Protein AF-A0A2G1QGL5-F1 (afdb_monomer)

Nearest PDB structures (foldseek):
  7r3g-assembly1_B  TM=8.290E-01  e=3.226E-07  Pseudomonas aeruginosa PAO1
  7r3h-assembly2_C  TM=8.158E-01  e=7.407E-07  Pseudomonas aeruginosa PAO1
  7r3e-assembly1_B  TM=8.045E-01  e=9.514E-06  Pseudomonas aeruginosa PAO1
  7r3e-assembly1_A  TM=7.735E-01  e=5.576E-06  Pseudomonas aeruginosa PAO1
  8dq1-assembly1_D  TM=7.702E-01  e=4.951E-06  Pseudomonas aeruginosa

Radius of gyration: 25.28 Å; Cα contacts (8 Å, |Δi|>4): 122; chains: 1; bounding box: 56×21×83 Å

Secondary structure (DSSP, 8-state):
-----------EEEEEEEEETTTEEEEEEEEESSPPPPHHHHHHHHHHHHHHHHHHHHHH-TT--PPP---HHHHHHHHHHHTT--HHHHHHHHT--HHHHHHHHHHHHHHHT-SSHHHHHHHHHHTTS--

Sequence (131 aa):
MSQAGSKNRVLAGTYFPLFHAQAGRGAVGFSGFRPPCCLSEQVSLSWICRRIFDKALKFGTGSQIPPPPLTKREIECLSWIAAGKTSYETAQILNLSEHTINHYLLAICNKLGAANRIHAVTKAFRLGIID

Mean predicted aligned error: 12.35 Å

InterPro domains:
  IPR000792 Transcription regulator LuxR, C-terminal [PF00196] (69-124)
  IPR000792 Transcription regulator LuxR, C-terminal [PR00038] (70-84)
  IPR000792 Transcription regulator LuxR, C-terminal [PR00038] (84-100)
  IPR000792 Transcription regulator LuxR, C-terminal [PR00038] (100-112)
  IPR00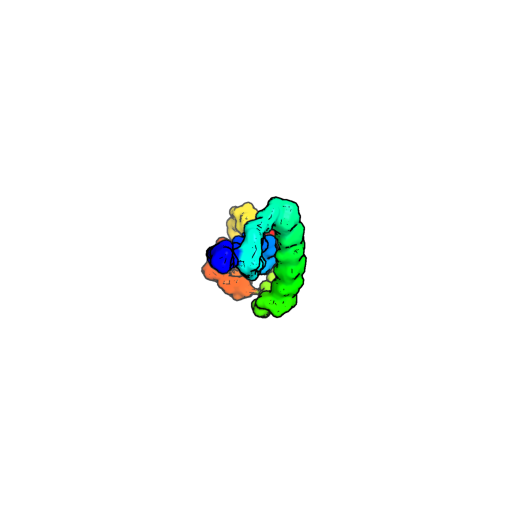0792 Transcription regulator LuxR, C-terminal [PS50043] (63-128)
  IPR000792 Transcription regulator LuxR, C-terminal [SM00421] (67-124)
  IPR000792 Transcription regulator LuxR, C-terminal [cd06170] (70-126)
  IPR016032 Signal transduction response regulator, C-terminal effector [SSF46894] (63-130)
  IPR036388 Winged helix-like DNA-binding domain superfamily [G3DSA:1.10.10.10] (65-130)

Organism: NCBI:txid1982044

Foldseek 3Di:
DDDDPDPPQDWDKDKAWDQDLQQGTDIDMDIDSDDDDDPVRVVVVNVVRHVVVVVVCVVPVPDPPQQQDDDPVLLLLLQVVLVVDDLVVSCVVVVHDSVVSVVSQVVLCVSLVHPGSVSSSVSCVSNVSYD

Structure (mmCIF, N/CA/C/O backbone):
data_AF-A0A2G1QGL5-F1
#
_entry.id   AF-A0A2G1QGL5-F1
#
loop_
_atom_site.group_PDB
_atom_site.id
_atom_site.type_symbol
_atom_site.label_atom_id
_atom_site.label_alt_id
_atom_site.label_comp_id
_atom_site.label_asym_id
_atom_site.label_entity_id
_atom_site.label_seq_id
_atom_site.pdbx_PDB_ins_code
_atom_site.Cartn_x
_atom_site.Cartn_y
_atom_site.Cartn_z
_atom_site.occupancy
_atom_site.B_iso_or_equiv
_atom_site.auth_seq_id
_atom_site.auth_comp_id
_atom_site.auth_asym_id
_atom_site.auth_atom_id
_atom_site.pdbx_PDB_model_num
ATOM 1 N N . MET A 1 1 ? 37.174 7.178 -60.866 1.00 40.38 1 MET A N 1
ATOM 2 C CA . MET A 1 1 ? 36.557 8.523 -60.776 1.00 40.38 1 MET A CA 1
ATOM 3 C C . MET A 1 1 ? 35.108 8.350 -61.216 1.00 40.38 1 MET A C 1
ATOM 5 O O . MET A 1 1 ? 34.930 7.764 -62.268 1.00 40.38 1 MET A O 1
ATOM 9 N N . SER A 1 2 ? 34.049 8.710 -60.493 1.00 36.84 2 SER A N 1
ATOM 10 C CA . SER A 1 2 ? 33.891 9.275 -59.139 1.00 36.84 2 SER A CA 1
ATOM 11 C C . SER A 1 2 ? 32.494 8.852 -58.603 1.00 36.84 2 SER A C 1
ATOM 13 O O . SER A 1 2 ? 31.735 8.264 -59.363 1.00 36.84 2 SER A O 1
ATOM 15 N N . GLN A 1 3 ? 32.058 9.056 -57.355 1.00 35.19 3 GLN A N 1
ATOM 16 C CA . GLN A 1 3 ? 32.631 9.743 -56.186 1.00 35.19 3 GLN A CA 1
ATOM 17 C C . GLN A 1 3 ? 32.209 8.999 -54.887 1.00 35.19 3 GLN A C 1
ATOM 19 O O . GLN A 1 3 ? 31.573 7.948 -54.952 1.00 35.19 3 GLN A O 1
ATOM 24 N N . ALA A 1 4 ? 32.545 9.508 -53.696 1.00 45.50 4 ALA A N 1
ATOM 25 C CA . ALA A 1 4 ? 32.217 8.861 -52.420 1.00 45.50 4 ALA A CA 1
ATOM 26 C C . ALA A 1 4 ? 30.761 9.094 -51.954 1.00 45.50 4 ALA A C 1
ATOM 28 O O . ALA A 1 4 ? 30.379 10.215 -51.621 1.00 45.50 4 ALA A O 1
ATOM 29 N N . GLY A 1 5 ? 29.980 8.018 -51.819 1.00 39.00 5 GLY A N 1
ATOM 30 C CA . GLY A 1 5 ? 28.724 8.021 -51.061 1.00 39.00 5 GLY A CA 1
ATOM 31 C C . GLY A 1 5 ? 28.999 7.939 -49.557 1.00 39.00 5 GLY A C 1
ATOM 32 O O . GLY A 1 5 ? 29.174 6.843 -49.020 1.00 39.00 5 GLY A O 1
ATOM 33 N N . SER A 1 6 ? 29.082 9.089 -48.880 1.00 45.34 6 SER A N 1
ATOM 34 C CA . SER A 1 6 ? 29.385 9.142 -47.443 1.00 45.34 6 SER A CA 1
ATOM 35 C C . SER A 1 6 ? 28.338 8.390 -46.613 1.00 45.34 6 SER A C 1
ATOM 37 O O . SER A 1 6 ? 27.138 8.660 -46.687 1.00 45.34 6 SER A O 1
ATOM 39 N N . LYS A 1 7 ? 28.808 7.436 -45.801 1.00 51.75 7 LYS A N 1
ATOM 40 C CA . LYS A 1 7 ? 27.990 6.561 -44.951 1.00 51.75 7 LYS A CA 1
ATOM 41 C C . LYS A 1 7 ? 27.430 7.324 -43.742 1.00 51.75 7 LYS A C 1
ATOM 43 O O . LYS A 1 7 ? 27.858 7.074 -42.615 1.00 51.75 7 LYS A O 1
ATOM 48 N N . ASN A 1 8 ? 26.431 8.184 -43.945 1.00 47.38 8 ASN A N 1
ATOM 49 C CA . ASN A 1 8 ? 25.644 8.769 -42.851 1.00 47.38 8 ASN A CA 1
ATOM 50 C C . ASN A 1 8 ? 24.739 7.706 -42.200 1.00 47.38 8 ASN A C 1
ATOM 52 O O . ASN A 1 8 ? 23.521 7.674 -42.371 1.00 47.38 8 ASN A O 1
ATOM 56 N N . ARG A 1 9 ? 25.361 6.806 -41.431 1.00 52.44 9 ARG A N 1
ATOM 57 C CA . ARG A 1 9 ? 24.681 5.887 -40.518 1.00 52.44 9 ARG A CA 1
ATOM 58 C C . ARG A 1 9 ? 24.153 6.701 -39.338 1.00 52.44 9 ARG A C 1
ATOM 60 O O . ARG A 1 9 ? 24.841 6.859 -38.335 1.00 52.44 9 ARG A O 1
ATOM 67 N N . VAL A 1 10 ? 22.939 7.229 -39.470 1.00 55.78 10 VAL A N 1
ATOM 68 C CA . VAL A 1 10 ? 22.247 7.894 -38.360 1.00 55.78 10 VAL A CA 1
ATOM 69 C C . VAL A 1 10 ? 22.034 6.876 -37.236 1.00 55.78 10 VAL A C 1
ATOM 71 O O . VAL A 1 10 ? 21.578 5.757 -37.480 1.00 55.78 10 VAL A O 1
ATOM 74 N N . LEU A 1 11 ? 22.387 7.254 -36.007 1.00 61.19 11 LEU A N 1
ATOM 75 C CA . LEU A 1 11 ? 22.032 6.493 -34.814 1.00 61.19 11 LEU A CA 1
ATOM 76 C C . LEU A 1 11 ? 20.538 6.710 -34.546 1.00 61.19 11 LEU A C 1
ATOM 78 O O . LEU A 1 11 ? 20.147 7.747 -34.016 1.00 61.19 11 LEU A O 1
ATOM 82 N N . ALA A 1 12 ? 19.705 5.748 -34.934 1.00 67.19 12 ALA A N 1
ATOM 83 C CA . ALA A 1 12 ? 18.283 5.766 -34.625 1.00 67.19 12 ALA A CA 1
ATOM 84 C C . ALA A 1 12 ? 18.031 5.036 -33.300 1.00 67.19 12 ALA A C 1
ATOM 86 O O . ALA A 1 12 ? 18.628 3.991 -33.024 1.00 67.19 12 ALA A O 1
ATOM 87 N N . GLY A 1 13 ? 17.125 5.580 -32.490 1.00 72.56 13 GLY A N 1
ATOM 88 C CA . GLY A 1 13 ? 16.669 4.971 -31.247 1.00 72.56 13 GLY A CA 1
ATOM 89 C C . GLY A 1 13 ? 15.147 4.929 -31.181 1.00 72.56 13 GLY A C 1
ATOM 90 O O . GLY A 1 13 ? 14.484 5.870 -31.609 1.00 72.56 13 GLY A O 1
ATOM 91 N N . THR A 1 14 ? 14.592 3.849 -30.634 1.00 78.44 14 THR A N 1
ATOM 92 C CA . THR A 1 14 ? 13.166 3.752 -30.282 1.00 78.44 14 THR A CA 1
ATOM 93 C C . THR A 1 14 ? 13.035 3.398 -28.810 1.00 78.44 14 THR A C 1
ATOM 95 O O . THR A 1 14 ? 13.778 2.558 -28.302 1.00 78.44 14 THR A O 1
ATOM 98 N N . TYR A 1 15 ? 12.114 4.066 -28.119 1.00 80.44 15 TYR A N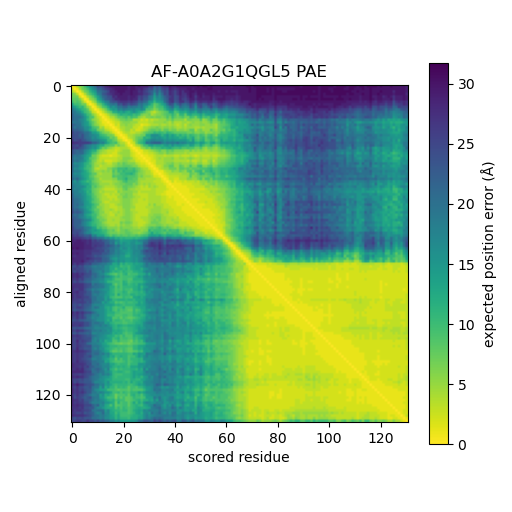 1
ATOM 99 C CA . TYR A 1 15 ? 11.912 3.946 -26.679 1.00 80.44 15 TYR A CA 1
ATOM 100 C C . TYR A 1 15 ? 10.470 3.538 -26.399 1.00 80.44 15 TYR A C 1
ATOM 102 O O . TYR A 1 15 ? 9.535 4.228 -26.804 1.00 80.44 15 TYR A O 1
ATOM 110 N N . PHE A 1 16 ? 10.296 2.425 -25.692 1.00 82.19 16 PHE A N 1
ATOM 111 C CA . PHE A 1 16 ? 8.992 1.887 -25.327 1.00 82.19 16 PHE A CA 1
ATOM 112 C C . PHE A 1 16 ? 8.768 2.089 -23.824 1.00 82.19 16 PHE A C 1
ATOM 114 O O . PHE A 1 16 ? 9.402 1.381 -23.036 1.00 82.19 16 PHE A O 1
ATOM 121 N N . PRO A 1 17 ? 7.904 3.034 -23.400 1.00 77.44 17 PRO A N 1
ATOM 122 C CA . PRO A 1 17 ? 7.547 3.189 -21.995 1.00 77.44 17 PRO A CA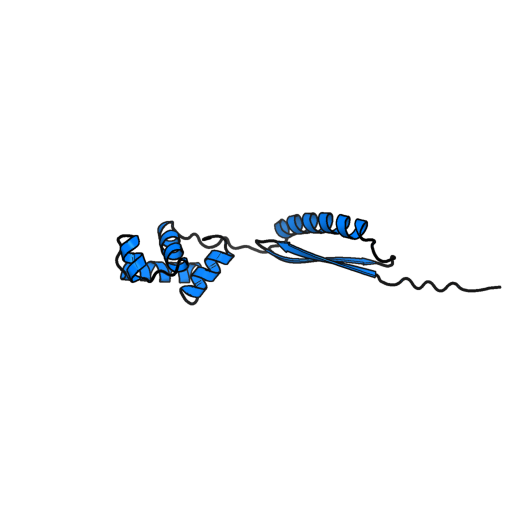 1
ATOM 123 C C . PRO A 1 17 ? 6.697 2.000 -21.537 1.00 77.44 17 PRO A C 1
ATOM 125 O O . PRO A 1 17 ? 5.738 1.607 -22.203 1.00 77.44 17 PRO A O 1
ATOM 128 N N . LEU A 1 18 ? 7.041 1.427 -20.386 1.00 75.50 18 LEU A N 1
ATOM 129 C CA . LEU A 1 18 ? 6.391 0.249 -19.823 1.00 75.50 18 LEU A CA 1
ATOM 130 C C . LEU A 1 18 ? 5.913 0.543 -18.399 1.00 75.50 18 LEU A C 1
ATOM 132 O O . LEU A 1 18 ? 6.686 0.893 -17.506 1.00 75.50 18 LEU A O 1
ATOM 136 N N . PHE A 1 19 ? 4.610 0.374 -18.196 1.00 66.19 19 PHE A N 1
ATOM 137 C CA . PHE A 1 19 ? 3.940 0.558 -16.912 1.00 66.19 19 PHE A CA 1
ATOM 138 C C . PHE A 1 19 ? 3.568 -0.813 -16.345 1.00 66.19 19 PHE A C 1
ATOM 140 O O . PHE A 1 19 ? 2.732 -1.507 -16.932 1.00 66.19 19 PHE A O 1
ATOM 147 N N . HIS A 1 20 ? 4.179 -1.214 -15.228 1.00 65.12 20 HIS A N 1
ATOM 148 C CA . HIS A 1 20 ? 3.854 -2.464 -14.535 1.00 65.12 20 HIS A CA 1
ATOM 149 C C . HIS A 1 20 ? 3.292 -2.155 -13.145 1.00 65.12 20 HIS A C 1
ATOM 151 O O . HIS A 1 20 ? 3.971 -1.531 -12.329 1.00 65.12 20 HIS A O 1
ATOM 157 N N . ALA A 1 21 ? 2.065 -2.609 -12.871 1.00 58.06 21 ALA A N 1
ATOM 158 C CA . ALA A 1 21 ? 1.270 -2.188 -11.711 1.00 58.06 21 ALA A CA 1
ATOM 159 C C . ALA A 1 21 ? 2.004 -2.317 -10.362 1.00 58.06 21 ALA A C 1
ATOM 161 O O . ALA A 1 21 ? 1.892 -1.436 -9.521 1.00 58.06 21 ALA A O 1
ATOM 162 N N . GLN A 1 22 ? 2.809 -3.371 -10.190 1.00 55.41 22 GLN A N 1
ATOM 163 C CA . GLN A 1 22 ? 3.540 -3.654 -8.945 1.00 55.41 22 GLN A CA 1
ATOM 164 C C . GLN A 1 22 ? 5.001 -3.168 -8.921 1.00 55.41 22 GLN A C 1
ATOM 166 O O . GLN A 1 22 ? 5.655 -3.265 -7.888 1.00 55.41 22 GLN A O 1
ATOM 171 N N . ALA A 1 23 ? 5.551 -2.694 -10.046 1.00 54.88 23 ALA A N 1
ATOM 172 C CA . ALA A 1 23 ? 6.988 -2.397 -10.165 1.00 54.88 23 ALA A CA 1
ATOM 173 C C . ALA A 1 23 ? 7.303 -0.972 -10.650 1.00 54.88 23 ALA A C 1
ATOM 175 O O . ALA A 1 23 ? 8.466 -0.614 -10.826 1.00 54.88 23 ALA A O 1
ATOM 176 N N . GLY A 1 24 ? 6.276 -0.147 -10.861 1.00 64.50 24 GLY A N 1
ATOM 177 C CA . GLY A 1 24 ? 6.428 1.247 -11.258 1.00 64.50 24 GLY A CA 1
ATOM 178 C C . GLY A 1 24 ? 6.614 1.439 -12.765 1.00 64.50 24 GLY A C 1
ATOM 179 O O . GLY A 1 24 ? 5.970 0.783 -13.590 1.00 64.50 24 GLY A O 1
ATOM 180 N N . ARG A 1 25 ? 7.447 2.422 -13.117 1.00 67.06 25 ARG A N 1
ATOM 181 C CA . ARG A 1 25 ? 7.686 2.870 -14.494 1.00 67.06 25 ARG A CA 1
ATOM 182 C C . ARG A 1 25 ? 9.073 2.423 -14.933 1.00 67.06 25 ARG A C 1
ATOM 184 O O . ARG A 1 25 ? 10.050 2.722 -14.254 1.00 67.06 25 ARG A O 1
ATOM 191 N N . GLY A 1 26 ? 9.159 1.774 -16.084 1.00 74.50 26 GLY A N 1
ATOM 192 C CA . GLY A 1 26 ? 10.423 1.498 -16.756 1.00 74.50 26 GLY A CA 1
ATOM 193 C C . GLY A 1 26 ? 10.275 1.660 -18.260 1.00 74.50 26 GLY A C 1
ATOM 194 O O . GLY A 1 26 ? 9.243 2.120 -18.751 1.00 74.50 26 GLY A O 1
ATOM 195 N N . ALA A 1 27 ? 11.311 1.291 -19.000 1.00 80.50 27 ALA A N 1
ATOM 196 C CA . 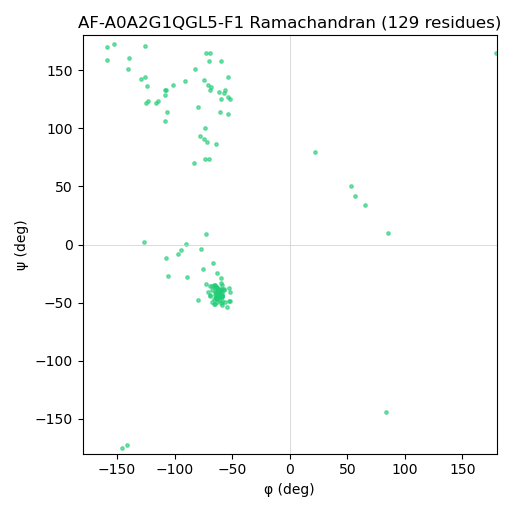ALA A 1 27 ? 11.275 1.308 -20.451 1.00 80.50 27 ALA A CA 1
ATOM 197 C C . ALA A 1 27 ? 12.325 0.380 -21.045 1.00 80.50 27 ALA A C 1
ATOM 199 O O . ALA A 1 27 ? 13.340 0.080 -20.415 1.00 80.50 27 ALA A O 1
ATOM 200 N N . VAL A 1 28 ? 12.089 -0.013 -22.291 1.00 82.31 28 VAL A N 1
ATOM 201 C CA . VAL A 1 28 ? 13.075 -0.694 -23.128 1.00 82.31 28 VAL A CA 1
ATOM 202 C C . VAL A 1 28 ? 13.408 0.232 -24.291 1.00 82.31 28 VAL A C 1
ATOM 204 O O . VAL A 1 28 ? 12.516 0.684 -25.011 1.00 82.31 28 VAL A O 1
ATOM 207 N N . GLY A 1 29 ? 14.693 0.538 -24.443 1.00 83.56 29 GLY A N 1
ATOM 208 C CA . GLY A 1 29 ? 15.225 1.290 -25.571 1.00 83.56 29 GLY A CA 1
ATOM 209 C C . GLY A 1 29 ? 16.033 0.376 -26.483 1.00 83.56 29 GLY A C 1
ATOM 210 O O . GLY A 1 29 ? 16.898 -0.354 -26.003 1.00 83.56 29 GLY A O 1
ATOM 211 N N . PHE A 1 30 ? 15.7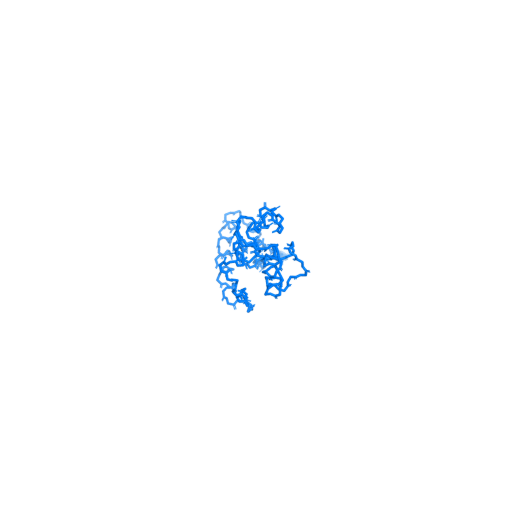91 0.452 -27.789 1.00 81.94 30 PHE A N 1
ATOM 212 C CA . PHE A 1 30 ? 16.700 -0.093 -28.796 1.00 81.94 30 PHE A CA 1
ATOM 213 C C . PHE A 1 30 ? 17.395 1.064 -29.500 1.00 81.94 30 PHE A C 1
ATOM 215 O O . PHE A 1 30 ? 16.730 2.006 -29.932 1.00 81.94 30 PHE A O 1
ATOM 222 N N . SER A 1 31 ? 18.713 0.978 -29.651 1.00 82.00 31 SER A N 1
ATOM 223 C CA . SER A 1 31 ? 19.522 1.923 -30.418 1.00 82.00 31 SER A CA 1
ATOM 224 C C . SER A 1 31 ? 20.351 1.180 -31.461 1.00 82.00 31 SER A C 1
ATOM 226 O O . SER A 1 31 ? 20.800 0.054 -31.241 1.00 82.00 31 SER A O 1
ATOM 228 N N . GLY A 1 32 ? 20.539 1.791 -32.629 1.00 79.94 32 GLY A N 1
ATOM 229 C CA . GLY A 1 32 ? 21.337 1.182 -33.683 1.00 79.94 32 GLY A CA 1
ATOM 230 C C . GLY A 1 32 ? 21.425 2.012 -34.955 1.00 79.94 32 GLY A C 1
ATOM 231 O O . GLY A 1 32 ? 20.654 2.936 -35.204 1.00 79.94 32 GLY A O 1
ATOM 232 N N . PHE A 1 33 ? 22.383 1.641 -35.795 1.00 80.06 33 PHE A N 1
ATOM 233 C CA . PHE A 1 33 ? 22.630 2.272 -37.087 1.00 80.06 33 PHE A CA 1
ATOM 234 C C . PHE A 1 33 ? 21.707 1.701 -38.172 1.00 80.06 33 PHE A C 1
ATOM 236 O O . PHE A 1 33 ? 22.157 0.957 -39.051 1.00 80.06 33 PHE A O 1
ATOM 243 N N . ARG A 1 34 ? 20.415 2.027 -38.067 1.00 78.00 34 ARG A N 1
ATOM 244 C CA . ARG A 1 34 ? 19.319 1.546 -38.923 1.00 78.00 34 ARG A CA 1
ATOM 245 C C . ARG A 1 34 ? 18.321 2.671 -39.250 1.00 78.00 34 ARG A C 1
ATOM 247 O O . ARG A 1 34 ? 18.264 3.646 -38.504 1.00 78.00 34 ARG A O 1
ATOM 254 N N . PRO A 1 35 ? 17.500 2.542 -40.308 1.00 76.75 35 PRO A N 1
ATOM 255 C CA . PRO A 1 35 ? 16.367 3.440 -40.536 1.00 76.75 35 PRO A CA 1
ATOM 256 C C . PRO A 1 35 ? 15.345 3.413 -39.377 1.00 76.75 35 PRO A C 1
ATOM 258 O O . PRO A 1 35 ? 15.281 2.415 -38.645 1.00 76.75 35 PRO A O 1
ATOM 261 N N . PRO A 1 36 ? 14.514 4.461 -39.214 1.00 77.88 36 PRO A N 1
ATOM 262 C CA . PRO A 1 36 ? 13.423 4.474 -38.237 1.00 77.88 36 PRO A CA 1
ATOM 263 C C . PRO A 1 36 ? 12.485 3.267 -38.384 1.00 77.88 36 PRO A C 1
ATOM 265 O O . PRO A 1 36 ? 12.231 2.805 -39.496 1.00 77.88 36 PRO A O 1
ATOM 268 N N . CYS A 1 37 ? 11.971 2.740 -37.271 1.00 77.75 37 CYS A N 1
ATOM 269 C CA . CYS A 1 37 ? 11.010 1.633 -37.294 1.00 77.75 37 CYS A CA 1
ATOM 270 C C . CYS A 1 37 ? 9.664 2.083 -37.876 1.00 77.75 37 CYS A C 1
ATOM 272 O O . CYS A 1 37 ? 9.136 3.122 -37.472 1.00 77.75 37 CYS A O 1
ATOM 274 N N . CYS A 1 38 ? 9.071 1.280 -38.760 1.00 84.62 38 CYS A N 1
ATOM 275 C CA . CYS A 1 38 ? 7.695 1.490 -39.216 1.00 84.62 38 CYS A CA 1
ATOM 276 C C . CYS A 1 38 ? 6.682 1.131 -38.110 1.00 84.62 38 CYS A C 1
ATOM 278 O O . CYS A 1 38 ? 7.024 0.467 -37.130 1.00 84.62 38 CYS A O 1
ATOM 280 N N . LEU A 1 39 ? 5.420 1.553 -38.250 1.00 80.44 39 LEU A N 1
ATOM 281 C CA . LEU A 1 39 ? 4.411 1.385 -37.194 1.00 80.44 39 LEU A CA 1
ATOM 282 C C . LEU A 1 39 ? 4.171 -0.089 -36.810 1.00 80.44 39 LEU A C 1
ATOM 284 O O . LEU A 1 39 ? 4.069 -0.401 -35.627 1.00 80.44 39 LEU A O 1
ATOM 288 N N . SER A 1 40 ? 4.136 -1.010 -37.778 1.00 85.69 40 SER A N 1
ATOM 289 C CA . SER A 1 40 ? 3.961 -2.450 -37.522 1.00 85.69 40 SER A CA 1
ATOM 290 C C . SER A 1 40 ? 5.145 -3.071 -36.771 1.00 85.69 40 SER A C 1
ATOM 292 O O . SER A 1 40 ? 4.955 -3.928 -35.903 1.00 85.69 40 SER A O 1
ATOM 294 N N . GLU A 1 41 ? 6.363 -2.603 -37.047 1.00 85.81 41 GLU A N 1
ATOM 295 C CA . GLU A 1 41 ? 7.560 -2.980 -36.299 1.00 85.81 41 GLU A CA 1
ATOM 296 C C . GLU A 1 41 ? 7.525 -2.407 -34.876 1.00 85.81 41 GLU A C 1
ATOM 298 O O . GLU A 1 41 ? 7.769 -3.142 -33.924 1.00 85.81 41 GLU A O 1
ATOM 303 N N . GLN A 1 42 ? 7.142 -1.135 -34.701 1.00 83.25 42 GLN A N 1
ATOM 304 C CA . GLN A 1 42 ? 6.984 -0.527 -33.373 1.00 83.25 42 GLN A CA 1
ATOM 305 C C . GLN A 1 42 ? 5.949 -1.275 -32.521 1.00 83.25 42 GLN A C 1
ATOM 307 O O . GLN A 1 42 ? 6.217 -1.574 -31.357 1.00 83.25 42 GLN A O 1
ATOM 312 N N . VAL A 1 43 ? 4.799 -1.644 -33.099 1.00 84.81 43 VAL A N 1
ATOM 313 C CA . VAL A 1 43 ? 3.792 -2.473 -32.417 1.00 84.81 43 VAL A CA 1
ATOM 314 C C . VAL A 1 43 ? 4.404 -3.812 -32.003 1.00 84.81 43 VAL A C 1
ATOM 316 O O . VAL A 1 43 ? 4.357 -4.154 -30.823 1.00 84.81 43 VAL A O 1
ATOM 319 N N . SER A 1 44 ? 5.038 -4.537 -32.928 1.00 86.25 44 SER A N 1
ATOM 320 C CA . SER A 1 44 ? 5.649 -5.850 -32.656 1.00 86.25 44 SER A CA 1
ATOM 321 C C . SER A 1 44 ? 6.717 -5.787 -31.558 1.00 86.25 44 SER A C 1
ATOM 323 O O . SER A 1 44 ? 6.712 -6.601 -30.631 1.00 86.25 44 SER A O 1
ATOM 325 N N . LEU A 1 45 ? 7.587 -4.774 -31.608 1.00 86.38 45 LEU A N 1
ATOM 326 C CA . LEU A 1 45 ? 8.588 -4.510 -30.576 1.00 86.38 45 LEU A CA 1
ATOM 327 C C . LEU A 1 45 ? 7.938 -4.195 -29.225 1.00 86.38 45 LEU A C 1
ATOM 329 O O . LEU A 1 45 ? 8.412 -4.706 -28.217 1.00 86.38 45 LEU A O 1
ATOM 333 N N . SER A 1 46 ? 6.831 -3.446 -29.172 1.00 82.69 46 SER A N 1
ATOM 334 C CA . SER A 1 46 ? 6.157 -3.129 -27.903 1.00 82.69 46 SER A CA 1
ATOM 335 C C . SER A 1 46 ? 5.674 -4.377 -27.143 1.00 82.69 46 SER A C 1
ATOM 337 O O . SER A 1 46 ? 5.864 -4.462 -25.926 1.00 82.69 46 SER A O 1
ATOM 339 N N . TRP A 1 47 ? 5.147 -5.390 -27.847 1.00 84.31 47 TRP A N 1
ATOM 340 C CA . TRP A 1 47 ? 4.745 -6.677 -27.257 1.00 84.31 47 TRP A CA 1
ATOM 341 C C . TRP A 1 47 ? 5.943 -7.460 -26.701 1.00 84.31 47 TRP A C 1
ATOM 343 O O . TRP A 1 47 ? 5.865 -8.034 -25.610 1.00 84.31 47 TRP A O 1
ATOM 353 N N . ILE A 1 48 ? 7.062 -7.459 -27.432 1.00 87.06 48 ILE A N 1
ATOM 354 C CA . ILE A 1 48 ? 8.312 -8.113 -27.024 1.00 87.06 48 ILE A CA 1
ATOM 355 C C . ILE A 1 48 ? 8.907 -7.397 -25.803 1.00 87.06 48 ILE A C 1
ATOM 357 O O . ILE A 1 48 ? 9.186 -8.044 -24.793 1.00 87.06 48 ILE A O 1
ATOM 361 N N . CYS A 1 49 ? 9.018 -6.067 -25.849 1.00 84.31 49 CYS A N 1
ATOM 362 C CA . CYS A 1 49 ? 9.465 -5.211 -24.748 1.00 84.31 49 CYS A CA 1
ATOM 363 C C . CYS A 1 49 ? 8.670 -5.465 -23.468 1.00 84.31 49 CYS A C 1
ATOM 365 O O . CYS A 1 49 ? 9.269 -5.692 -22.418 1.00 84.31 49 CYS A O 1
ATOM 367 N N . ARG A 1 50 ? 7.332 -5.490 -23.562 1.00 79.44 50 ARG A N 1
ATOM 368 C CA . ARG A 1 50 ? 6.438 -5.811 -22.441 1.00 79.44 50 ARG A CA 1
ATOM 369 C C . ARG A 1 50 ? 6.796 -7.163 -21.820 1.00 79.44 50 ARG A C 1
ATOM 371 O O . ARG A 1 50 ? 7.075 -7.216 -20.628 1.00 79.44 50 ARG A O 1
ATOM 378 N N . ARG A 1 51 ? 6.874 -8.238 -22.617 1.00 83.56 51 ARG A N 1
ATOM 379 C CA . ARG A 1 51 ? 7.192 -9.583 -22.097 1.00 83.56 51 ARG A CA 1
ATOM 380 C C . ARG A 1 51 ? 8.600 -9.707 -21.516 1.00 83.56 51 ARG A C 1
ATOM 382 O O . ARG A 1 51 ? 8.767 -10.404 -20.515 1.00 83.56 51 ARG A O 1
ATOM 389 N N . ILE A 1 52 ? 9.597 -9.058 -22.120 1.00 84.06 52 ILE A N 1
ATOM 390 C CA . ILE A 1 52 ? 10.967 -9.030 -21.588 1.00 84.06 52 ILE A CA 1
ATOM 391 C C . ILE A 1 52 ? 10.980 -8.312 -20.239 1.00 84.06 52 ILE A C 1
ATOM 393 O O . ILE A 1 52 ? 11.545 -8.837 -19.286 1.00 84.06 52 ILE A O 1
ATOM 397 N N . PHE A 1 53 ? 10.316 -7.161 -20.129 1.00 78.81 53 PHE A N 1
ATOM 398 C CA . PHE A 1 53 ? 10.260 -6.374 -18.899 1.00 78.81 53 PHE A CA 1
ATOM 399 C C . PHE A 1 53 ? 9.507 -7.101 -17.776 1.00 78.81 53 PHE A C 1
ATOM 401 O O . PHE A 1 53 ? 10.045 -7.238 -16.681 1.00 78.81 53 PHE A O 1
ATOM 408 N N . ASP A 1 54 ? 8.333 -7.677 -18.058 1.00 77.19 54 ASP A N 1
ATOM 409 C CA . ASP A 1 54 ? 7.555 -8.464 -17.086 1.00 77.19 54 ASP A CA 1
ATOM 410 C C . ASP A 1 54 ? 8.340 -9.686 -16.554 1.00 77.19 54 ASP A C 1
ATOM 412 O O . ASP A 1 54 ? 8.125 -10.137 -15.426 1.00 77.19 54 ASP A O 1
ATOM 416 N N . LYS A 1 55 ? 9.266 -10.239 -17.353 1.00 77.69 55 LYS A N 1
ATOM 417 C CA . LYS A 1 55 ? 10.213 -11.281 -16.919 1.00 77.69 55 LYS A CA 1
ATOM 418 C C . LYS A 1 55 ? 11.395 -10.693 -16.148 1.00 77.69 55 LYS A C 1
ATOM 420 O O . LYS A 1 55 ? 11.698 -11.198 -15.074 1.00 77.69 55 LYS A O 1
ATOM 425 N N . ALA A 1 56 ? 12.029 -9.639 -16.657 1.00 76.19 56 ALA A N 1
ATOM 426 C CA . ALA A 1 56 ? 13.185 -8.985 -16.043 1.00 76.19 56 ALA A CA 1
ATOM 427 C C . ALA A 1 56 ? 12.875 -8.459 -14.635 1.00 76.19 56 ALA A C 1
ATOM 429 O O . ALA A 1 56 ? 13.692 -8.618 -13.733 1.00 76.19 56 ALA A O 1
ATOM 430 N N . LEU A 1 57 ? 11.670 -7.927 -14.410 1.00 70.75 57 LEU A N 1
ATOM 431 C CA . LEU A 1 57 ? 11.211 -7.501 -13.088 1.00 70.75 57 LEU A CA 1
ATOM 432 C C . LEU A 1 57 ? 11.260 -8.632 -12.051 1.00 70.75 57 LEU A C 1
ATOM 434 O O . LEU A 1 57 ? 11.698 -8.395 -10.932 1.00 70.75 57 LEU A O 1
ATOM 438 N N . LYS A 1 58 ? 10.923 -9.873 -12.430 1.00 68.06 58 LYS A N 1
ATOM 439 C CA . LYS A 1 58 ? 10.985 -11.041 -11.526 1.00 68.06 58 LYS A CA 1
ATOM 440 C C . LYS A 1 58 ? 12.408 -11.417 -11.100 1.00 68.06 58 LYS A C 1
ATOM 442 O O . LYS A 1 58 ? 12.561 -12.164 -10.142 1.00 68.06 58 LYS A O 1
ATOM 447 N N . PHE A 1 59 ? 13.423 -10.913 -11.801 1.00 67.94 59 PHE A N 1
ATOM 448 C CA . PHE A 1 59 ? 14.837 -11.106 -11.475 1.00 67.94 59 PHE A CA 1
ATOM 449 C C . PHE A 1 59 ? 15.489 -9.847 -10.877 1.00 67.94 59 PHE A C 1
ATOM 451 O O . PHE A 1 59 ? 16.460 -9.962 -10.137 1.00 67.94 59 PHE A O 1
ATOM 458 N N . GLY A 1 60 ? 14.981 -8.655 -11.210 1.00 59.22 60 GLY A N 1
ATOM 459 C CA . GLY A 1 60 ? 15.621 -7.368 -10.924 1.00 59.22 60 GLY A CA 1
ATOM 460 C C . GLY A 1 60 ? 14.979 -6.517 -9.825 1.00 59.22 60 GLY A C 1
ATOM 461 O O . GLY A 1 60 ? 15.605 -5.550 -9.394 1.00 59.22 60 GLY A O 1
ATOM 462 N N . THR A 1 61 ? 13.768 -6.827 -9.342 1.00 56.91 61 THR A N 1
ATOM 463 C CA . THR A 1 61 ? 13.217 -6.118 -8.173 1.00 56.91 61 THR A CA 1
ATOM 464 C C . THR A 1 61 ? 13.917 -6.593 -6.905 1.00 56.91 61 THR A C 1
ATOM 466 O O . THR A 1 61 ? 13.492 -7.564 -6.275 1.00 56.91 61 THR A O 1
ATOM 469 N N . GLY A 1 62 ? 14.998 -5.902 -6.538 1.00 51.34 62 GLY A N 1
ATOM 470 C CA . GLY A 1 62 ? 15.682 -6.104 -5.266 1.00 51.34 62 GLY A CA 1
ATOM 471 C C . GLY A 1 62 ? 14.689 -6.026 -4.110 1.00 51.34 62 GLY A C 1
ATOM 472 O O . GLY A 1 62 ? 13.952 -5.050 -4.013 1.00 51.34 62 GLY A O 1
ATOM 473 N N . SER A 1 63 ? 14.667 -7.086 -3.295 1.00 46.81 63 SER A N 1
ATOM 474 C CA . SER A 1 63 ? 13.873 -7.262 -2.073 1.00 46.81 63 SER A CA 1
ATOM 475 C C . SER A 1 63 ? 12.624 -6.377 -1.987 1.00 46.81 63 SER A C 1
ATOM 477 O O . SER A 1 63 ? 12.596 -5.378 -1.265 1.00 46.81 63 SER A O 1
ATOM 479 N N . GLN A 1 64 ? 11.556 -6.784 -2.680 1.00 56.81 64 GLN A N 1
ATOM 480 C CA . GLN A 1 64 ? 10.215 -6.447 -2.209 1.00 56.81 64 GLN A CA 1
ATOM 481 C C . GLN A 1 64 ? 10.049 -7.157 -0.865 1.00 56.81 64 GLN A C 1
ATOM 483 O O . GLN A 1 64 ? 9.599 -8.302 -0.817 1.00 56.81 64 GLN A O 1
ATOM 488 N N . ILE A 1 65 ? 10.493 -6.502 0.214 1.00 56.59 65 ILE A N 1
ATOM 489 C CA . ILE A 1 65 ? 10.219 -6.928 1.584 1.00 56.59 65 ILE A CA 1
ATOM 490 C C . ILE A 1 65 ? 8.696 -7.058 1.632 1.00 56.59 65 ILE A C 1
ATOM 492 O O . ILE A 1 65 ? 8.022 -6.039 1.444 1.00 56.59 65 ILE A O 1
ATOM 496 N N . PRO A 1 66 ? 8.140 -8.278 1.779 1.00 59.22 66 PRO A N 1
ATOM 497 C CA . PRO A 1 66 ? 6.700 -8.452 1.724 1.00 59.22 66 PRO A CA 1
ATOM 498 C C . PRO A 1 66 ? 6.096 -7.540 2.791 1.00 59.22 66 PRO A C 1
ATOM 500 O O . PRO A 1 66 ? 6.635 -7.497 3.904 1.00 59.22 66 PRO A O 1
ATOM 503 N N . PRO A 1 67 ? 5.048 -6.761 2.460 1.00 62.28 67 PRO A N 1
ATOM 504 C CA . PRO A 1 67 ? 4.508 -5.789 3.393 1.00 62.28 67 PRO A CA 1
ATOM 505 C C . PRO A 1 67 ? 4.182 -6.510 4.704 1.00 62.28 67 PRO A C 1
ATOM 507 O O . PRO A 1 67 ? 3.532 -7.560 4.660 1.00 62.28 67 PRO A O 1
ATOM 510 N N . PRO A 1 68 ? 4.685 -6.019 5.853 1.00 68.19 68 PRO A N 1
ATOM 511 C CA . PRO A 1 68 ? 4.615 -6.769 7.095 1.00 68.19 68 PRO A CA 1
ATOM 512 C C . PRO A 1 68 ? 3.153 -7.096 7.400 1.00 68.19 68 PRO A C 1
ATOM 514 O O . PRO A 1 68 ? 2.308 -6.198 7.320 1.00 68.19 68 PRO A O 1
ATOM 517 N N . PRO A 1 69 ? 2.837 -8.368 7.704 1.00 79.69 69 PRO A N 1
ATOM 518 C CA . PRO A 1 69 ? 1.470 -8.856 7.656 1.00 79.69 69 PRO A CA 1
ATOM 519 C C . PRO A 1 69 ? 0.582 -8.077 8.629 1.00 79.69 69 PRO A C 1
ATOM 521 O O . PRO A 1 69 ? 0.730 -8.150 9.856 1.00 79.69 69 PRO A O 1
ATOM 524 N N . LEU A 1 70 ? -0.362 -7.325 8.062 1.00 90.44 70 LEU A N 1
ATOM 525 C CA . LEU A 1 70 ? -1.486 -6.796 8.816 1.00 90.44 70 LEU A CA 1
ATOM 526 C C . LEU A 1 70 ? -2.419 -7.960 9.158 1.00 90.44 70 LEU A C 1
ATOM 528 O O . LEU A 1 70 ? -2.697 -8.839 8.341 1.00 90.44 70 LEU A O 1
ATOM 532 N N . THR A 1 71 ? -2.898 -7.973 10.392 1.00 93.19 71 THR A N 1
ATOM 533 C CA . THR A 1 71 ? -3.939 -8.897 10.840 1.00 93.19 71 THR A CA 1
ATOM 534 C C . THR A 1 71 ? -5.275 -8.533 10.196 1.00 93.19 71 THR A C 1
ATOM 536 O O . THR A 1 71 ? -5.503 -7.383 9.824 1.00 93.19 71 THR A O 1
ATOM 539 N N . LYS A 1 72 ? -6.211 -9.488 10.124 1.00 91.81 72 LYS A N 1
ATOM 540 C CA . LYS A 1 72 ? -7.556 -9.245 9.565 1.00 91.81 72 LYS A CA 1
ATOM 541 C C . LYS A 1 72 ? -8.252 -8.031 10.203 1.00 91.81 72 LYS A C 1
ATOM 543 O O . LYS A 1 72 ? -8.800 -7.208 9.485 1.00 91.81 72 LYS A O 1
ATOM 548 N N . ARG A 1 73 ? -8.134 -7.863 11.528 1.00 92.94 73 ARG A N 1
ATOM 549 C CA . ARG A 1 73 ? -8.691 -6.712 12.265 1.00 92.94 73 ARG A CA 1
ATOM 550 C C . ARG A 1 73 ? -8.013 -5.382 11.934 1.00 92.94 73 ARG A C 1
ATOM 552 O O . ARG A 1 73 ? -8.684 -4.358 11.887 1.00 92.94 73 ARG A O 1
ATOM 559 N N . GLU A 1 74 ? -6.704 -5.383 11.689 1.00 94.62 74 GLU A N 1
ATOM 560 C CA . GLU A 1 74 ? -5.994 -4.186 11.225 1.00 94.62 74 GLU A CA 1
ATOM 561 C C . GLU A 1 74 ? -6.420 -3.797 9.804 1.00 94.62 74 GLU A C 1
ATOM 563 O O . GLU A 1 74 ? -6.603 -2.613 9.541 1.00 94.62 74 GLU A O 1
ATOM 568 N N . ILE A 1 75 ? -6.634 -4.776 8.916 1.00 94.56 75 ILE A N 1
ATOM 569 C CA . ILE A 1 75 ? -7.142 -4.542 7.556 1.00 94.56 75 ILE A CA 1
ATOM 570 C C . ILE A 1 75 ? -8.574 -3.992 7.614 1.00 94.56 75 ILE A C 1
ATOM 572 O O . ILE A 1 75 ? -8.814 -2.923 7.070 1.00 94.56 75 ILE A O 1
ATOM 576 N N . GLU A 1 76 ? -9.489 -4.636 8.351 1.00 94.94 76 GLU A N 1
ATOM 577 C CA . GLU A 1 76 ? -10.865 -4.150 8.571 1.00 94.94 76 GLU A CA 1
ATOM 578 C C . GLU A 1 76 ? -10.893 -2.698 9.083 1.00 94.94 76 GLU A C 1
ATOM 580 O O . GLU A 1 76 ? -11.598 -1.851 8.534 1.00 94.94 76 GLU A O 1
ATOM 585 N N . CYS A 1 77 ? -10.095 -2.393 10.112 1.00 95.94 77 CYS A N 1
ATOM 586 C CA . CYS A 1 77 ? -9.960 -1.046 10.670 1.00 95.94 77 CYS A CA 1
ATOM 587 C C . CYS A 1 77 ? -9.455 -0.037 9.625 1.00 95.94 77 CYS A C 1
ATOM 589 O O . CYS A 1 77 ? -10.005 1.059 9.495 1.00 95.94 77 CYS A O 1
ATOM 591 N N . LEU A 1 78 ? -8.432 -0.408 8.849 1.00 95.56 78 LEU A N 1
ATOM 592 C CA . LEU A 1 78 ? -7.849 0.465 7.835 1.00 95.56 78 LEU A CA 1
ATOM 593 C C . LEU A 1 78 ? -8.795 0.704 6.651 1.00 95.56 78 LEU A C 1
ATOM 595 O O . LEU A 1 78 ? -8.834 1.821 6.142 1.00 95.56 78 LEU A O 1
ATOM 599 N N . SER A 1 79 ? -9.578 -0.300 6.247 1.00 95.62 79 SER A N 1
ATOM 600 C CA . SER A 1 79 ? -10.567 -0.203 5.167 1.00 95.62 79 SER A CA 1
ATOM 601 C C . SER A 1 79 ? -11.674 0.805 5.484 1.00 95.62 79 SER A C 1
ATOM 603 O O . SER A 1 79 ? -11.983 1.651 4.649 1.00 95.62 79 SER A O 1
ATOM 605 N N . TRP A 1 80 ? -12.227 0.797 6.703 1.00 96.56 80 TRP A N 1
ATOM 606 C CA . TRP A 1 80 ? -13.229 1.797 7.103 1.00 96.56 80 TRP A CA 1
ATOM 607 C C . TRP A 1 80 ? -12.665 3.219 7.119 1.00 96.56 80 TRP A C 1
ATOM 609 O O . TRP A 1 80 ? -13.331 4.163 6.694 1.00 96.56 80 TRP A O 1
ATOM 619 N N . ILE A 1 81 ? -11.412 3.374 7.543 1.00 95.25 81 ILE A N 1
ATOM 620 C CA . ILE A 1 81 ? -10.728 4.672 7.573 1.00 95.25 81 ILE A CA 1
ATOM 621 C C . ILE A 1 81 ? -10.367 5.143 6.156 1.00 95.25 81 ILE A C 1
ATOM 623 O O . ILE A 1 81 ? -10.454 6.337 5.870 1.00 95.25 81 ILE A O 1
ATOM 627 N N . ALA A 1 82 ? -10.037 4.226 5.241 1.00 95.44 82 ALA A N 1
ATOM 628 C CA . ALA A 1 82 ? -9.878 4.519 3.817 1.00 95.44 82 ALA A CA 1
ATOM 629 C C . ALA A 1 82 ? -11.204 4.948 3.161 1.00 95.44 82 ALA A C 1
ATOM 631 O O . ALA A 1 82 ? -11.210 5.878 2.358 1.00 95.44 82 ALA A O 1
ATOM 632 N N . ALA A 1 83 ? -12.332 4.369 3.589 1.00 94.94 83 ALA A N 1
ATOM 633 C CA . ALA A 1 83 ? -13.686 4.808 3.237 1.00 94.94 83 ALA A CA 1
ATOM 634 C C . ALA A 1 83 ? -14.121 6.129 3.924 1.00 94.94 83 ALA A C 1
ATOM 636 O O . ALA A 1 83 ? -15.288 6.514 3.851 1.00 94.94 83 ALA A O 1
ATOM 637 N N . GLY A 1 84 ? -13.202 6.832 4.598 1.00 94.94 84 GLY A N 1
ATOM 638 C CA . GLY A 1 84 ? -13.431 8.152 5.188 1.00 94.94 84 GLY A CA 1
ATOM 639 C C . GLY A 1 84 ? -14.047 8.150 6.589 1.00 94.94 84 GLY A C 1
ATOM 640 O O . GLY A 1 84 ? -14.427 9.216 7.070 1.00 94.94 84 GLY A O 1
ATOM 641 N N . LYS A 1 85 ? -14.150 6.995 7.264 1.00 96.38 85 LYS A N 1
ATOM 642 C CA . LYS A 1 85 ? -14.696 6.924 8.628 1.00 96.38 85 LYS A CA 1
ATOM 643 C C . LYS A 1 85 ? -13.730 7.451 9.684 1.00 96.38 85 LYS A C 1
ATOM 645 O O . LYS A 1 85 ? -12.520 7.219 9.650 1.00 96.38 85 LYS A O 1
ATOM 650 N N . THR A 1 86 ? -14.292 8.140 10.672 1.00 96.19 86 THR A N 1
ATOM 651 C CA . THR A 1 86 ? -13.576 8.580 11.876 1.00 96.19 86 THR A CA 1
ATOM 652 C C . THR A 1 86 ? -13.203 7.396 12.778 1.00 96.19 86 THR A C 1
ATOM 654 O O . THR A 1 86 ? -13.757 6.300 12.651 1.00 96.19 86 THR A O 1
ATOM 657 N N . SER A 1 87 ? -12.282 7.605 13.734 1.00 94.94 87 SER A N 1
ATOM 658 C CA . SER A 1 87 ? -11.964 6.582 14.748 1.00 94.94 87 SER A CA 1
ATOM 659 C C . SER A 1 87 ? -13.215 6.163 15.534 1.00 94.94 87 SER A C 1
ATOM 661 O O . SER A 1 87 ? -13.399 4.976 15.791 1.00 94.94 87 SER A O 1
ATOM 663 N N . TYR A 1 88 ? -14.088 7.123 15.862 1.00 96.75 88 TYR A N 1
ATOM 664 C CA . TYR A 1 88 ? -15.348 6.898 16.572 1.00 96.75 88 TYR A CA 1
ATOM 665 C C . TYR A 1 88 ? -16.354 6.073 15.752 1.00 96.75 88 TYR A C 1
ATOM 667 O O . TYR A 1 88 ? -16.834 5.049 16.231 1.00 96.75 88 TYR A O 1
ATOM 675 N N . GLU A 1 89 ? -16.633 6.447 14.498 1.00 97.19 89 GLU A N 1
ATOM 676 C CA . GLU A 1 89 ? -17.526 5.658 13.631 1.00 97.19 89 GLU A CA 1
ATOM 677 C C . GLU A 1 89 ? -16.986 4.245 13.391 1.00 97.19 89 GLU A C 1
ATOM 679 O O . GLU A 1 89 ? -17.738 3.277 13.447 1.00 97.19 89 GLU A O 1
ATOM 684 N N . THR A 1 90 ? -15.676 4.109 13.167 1.00 96.69 90 THR A N 1
ATOM 685 C CA . THR A 1 90 ? -15.030 2.800 12.976 1.00 96.69 90 THR A CA 1
ATOM 686 C C . THR A 1 90 ? -15.149 1.935 14.235 1.00 96.69 90 THR A C 1
ATOM 688 O O . THR A 1 90 ? -15.369 0.728 14.137 1.00 96.69 90 THR A O 1
ATOM 691 N N . ALA A 1 91 ? -15.066 2.545 15.421 1.00 97.00 91 ALA A N 1
ATOM 692 C CA . ALA A 1 91 ? -15.278 1.871 16.698 1.00 97.00 91 ALA A CA 1
ATOM 693 C C . ALA A 1 91 ? -16.723 1.361 16.843 1.00 97.00 91 ALA A C 1
ATOM 695 O O . ALA A 1 91 ? -16.919 0.206 17.218 1.00 97.00 91 ALA A O 1
ATOM 696 N N . GLN A 1 92 ? -17.721 2.171 16.462 1.00 97.44 92 GLN A N 1
ATOM 697 C CA . GLN A 1 92 ? -19.128 1.749 16.419 1.00 97.44 92 GLN A CA 1
ATOM 698 C C . GLN A 1 92 ? -19.347 0.590 15.430 1.00 97.44 92 GLN A C 1
ATOM 700 O O . GLN A 1 92 ? -19.943 -0.421 15.791 1.00 97.44 92 GLN A O 1
ATOM 705 N N . ILE A 1 93 ? -18.815 0.692 14.205 1.00 97.12 93 ILE A N 1
ATOM 706 C CA . ILE A 1 93 ? -18.980 -0.330 13.154 1.00 97.12 93 ILE A CA 1
ATOM 707 C C . ILE A 1 93 ? -18.349 -1.674 13.558 1.00 97.12 93 ILE A C 1
ATOM 709 O O . ILE A 1 93 ? -18.929 -2.731 13.312 1.00 97.12 93 ILE A O 1
ATOM 713 N N . LEU A 1 94 ? -17.169 -1.652 14.186 1.00 95.38 94 LEU A N 1
ATOM 714 C CA . LEU A 1 94 ? -16.442 -2.865 14.577 1.00 95.38 94 LEU A CA 1
ATOM 715 C C . LEU A 1 94 ? -16.797 -3.384 15.984 1.00 95.38 94 LEU A C 1
ATOM 717 O O . LEU A 1 94 ? -16.251 -4.411 16.388 1.00 95.38 94 LEU A O 1
ATOM 721 N N . ASN A 1 95 ? -17.707 -2.722 16.712 1.00 95.94 95 ASN A N 1
ATOM 722 C CA . ASN A 1 95 ? -18.033 -2.992 18.122 1.00 95.94 95 ASN A CA 1
ATOM 723 C C . ASN A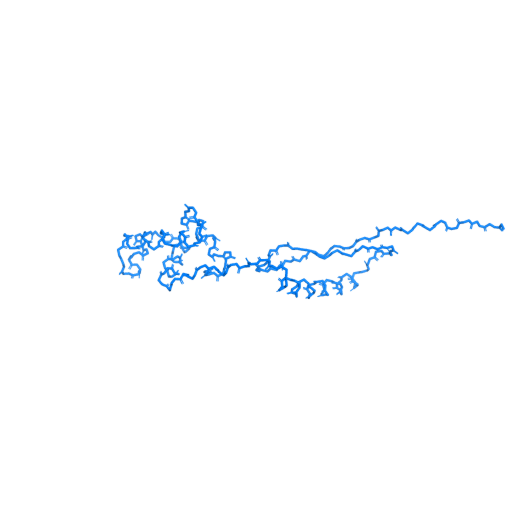 1 95 ? -16.787 -2.994 19.034 1.00 95.94 95 ASN A C 1
ATOM 725 O O . ASN A 1 95 ? -16.539 -3.926 19.800 1.00 95.94 95 ASN A O 1
ATOM 729 N N . LEU A 1 96 ? -15.977 -1.939 18.924 1.00 95.62 96 LEU A N 1
ATOM 730 C CA . LEU A 1 96 ? -14.742 -1.727 19.681 1.00 95.62 96 LEU A CA 1
ATOM 731 C C . LEU A 1 96 ? -14.763 -0.372 20.400 1.00 95.62 96 LEU A C 1
ATOM 733 O O . LEU A 1 96 ? -15.624 0.468 20.156 1.00 95.62 96 LEU A O 1
ATOM 737 N N . SER A 1 97 ? -13.782 -0.129 21.274 1.00 96.81 97 SER A N 1
ATOM 738 C CA . SER A 1 97 ? -13.550 1.217 21.809 1.00 96.81 97 SER A CA 1
ATOM 739 C C . SER A 1 97 ? -12.731 2.064 20.830 1.00 96.81 97 SER A C 1
ATOM 741 O O . SER A 1 97 ? -11.873 1.546 20.109 1.00 96.81 97 SER A O 1
ATOM 743 N N . GLU A 1 98 ? -12.922 3.385 20.847 1.00 96.44 98 GLU A N 1
ATOM 744 C CA . GLU A 1 98 ? -12.107 4.304 20.041 1.00 96.44 98 GLU A CA 1
ATOM 745 C C . GLU A 1 98 ? -10.611 4.215 20.402 1.00 96.44 98 GLU A C 1
ATOM 747 O O . GLU A 1 98 ? -9.743 4.303 19.533 1.00 96.44 98 GLU A O 1
ATOM 752 N N . HIS A 1 99 ? -10.296 3.947 21.674 1.00 96.88 99 HIS A N 1
ATOM 753 C CA . HIS A 1 99 ? -8.931 3.685 22.125 1.00 96.88 99 HIS A CA 1
ATOM 754 C C . HIS A 1 99 ? -8.327 2.452 21.426 1.00 96.88 99 HIS A C 1
ATOM 756 O O . HIS A 1 99 ? -7.193 2.506 20.952 1.00 96.88 99 HIS A O 1
ATOM 762 N N . THR A 1 100 ? -9.101 1.372 21.273 1.00 96.38 100 THR A N 1
ATOM 763 C CA . THR A 1 100 ? -8.685 0.161 20.544 1.00 96.38 100 THR A CA 1
ATOM 764 C C . THR A 1 100 ? -8.444 0.447 19.057 1.00 96.38 100 THR A C 1
ATOM 766 O O . THR A 1 100 ? -7.450 -0.016 18.501 1.00 96.38 100 THR A O 1
ATOM 769 N N . ILE A 1 101 ? -9.299 1.253 18.415 1.00 97.00 101 ILE A N 1
ATOM 770 C CA . ILE A 1 101 ? -9.110 1.689 17.018 1.00 97.00 101 ILE A CA 1
ATOM 771 C C . ILE A 1 101 ? -7.831 2.521 16.864 1.00 97.00 101 ILE A C 1
ATOM 773 O O . ILE A 1 101 ? -7.025 2.264 15.968 1.00 97.00 101 ILE A O 1
ATOM 777 N N . ASN A 1 102 ? -7.595 3.477 17.765 1.00 96.00 102 ASN A N 1
ATOM 778 C CA . ASN A 1 102 ? -6.378 4.286 17.756 1.00 96.00 102 ASN A CA 1
ATOM 779 C C . ASN A 1 102 ? -5.118 3.433 18.024 1.00 96.00 102 ASN A C 1
ATOM 781 O O . ASN A 1 102 ? -4.088 3.665 17.392 1.00 96.00 102 ASN A O 1
ATOM 785 N N . HIS A 1 103 ? -5.200 2.396 18.866 1.00 96.19 103 HIS A N 1
ATOM 786 C CA . HIS A 1 103 ? -4.118 1.423 19.053 1.00 96.19 103 HIS A CA 1
ATOM 787 C C . HIS A 1 103 ? -3.832 0.610 17.776 1.00 96.19 103 HIS A C 1
ATOM 789 O O . HIS A 1 103 ? -2.672 0.494 17.376 1.00 96.19 103 HIS A O 1
ATOM 795 N N . TYR A 1 104 ? -4.864 0.105 17.084 1.00 95.69 104 TYR A N 1
ATOM 796 C CA . TYR A 1 104 ? -4.684 -0.553 15.783 1.00 95.69 104 TYR A CA 1
ATOM 797 C C . TYR A 1 104 ? -4.036 0.383 14.757 1.00 95.69 104 TYR A C 1
ATOM 799 O O . TYR A 1 104 ? -3.101 -0.024 14.075 1.00 95.69 104 TYR A O 1
ATOM 807 N N . LEU A 1 105 ? -4.461 1.647 14.683 1.00 95.44 105 LEU A N 1
ATOM 808 C CA . LEU A 1 105 ? -3.842 2.640 13.800 1.00 95.44 105 LEU A CA 1
ATOM 809 C C . LEU A 1 105 ? -2.353 2.856 14.083 1.00 95.44 105 LEU A C 1
ATOM 811 O O . LEU A 1 105 ? -1.573 2.955 13.139 1.00 95.44 105 LEU A O 1
ATOM 815 N N . LEU A 1 106 ? -1.943 2.912 15.352 1.00 95.50 106 LEU A N 1
ATOM 816 C CA . LEU A 1 106 ? -0.528 3.023 15.721 1.00 95.50 106 LEU A CA 1
ATOM 817 C C . LEU A 1 106 ? 0.261 1.774 15.299 1.00 95.50 106 LEU A C 1
ATOM 819 O O . LEU A 1 106 ? 1.334 1.902 14.708 1.00 95.50 106 LEU A O 1
ATOM 823 N N . ALA A 1 107 ? -0.290 0.576 15.520 1.00 94.88 107 ALA A N 1
ATOM 824 C CA . ALA A 1 107 ? 0.318 -0.676 15.072 1.00 94.88 107 ALA A CA 1
ATOM 825 C C . ALA A 1 107 ? 0.465 -0.737 13.538 1.00 94.88 107 ALA A C 1
ATOM 827 O O . ALA A 1 107 ? 1.540 -1.071 13.039 1.00 94.88 107 ALA A O 1
ATOM 828 N N . ILE A 1 108 ? -0.567 -0.335 12.790 1.00 95.44 108 ILE A N 1
ATOM 829 C CA . ILE A 1 108 ? -0.552 -0.252 11.321 1.00 95.44 108 ILE A CA 1
ATOM 830 C C . ILE A 1 108 ? 0.484 0.770 10.839 1.00 95.44 108 ILE A C 1
ATOM 832 O O . ILE A 1 108 ? 1.264 0.463 9.938 1.00 95.44 108 ILE A O 1
ATOM 836 N N . CYS A 1 109 ? 0.530 1.967 11.434 1.00 94.81 109 CYS A N 1
ATOM 837 C CA . CYS A 1 109 ? 1.523 2.987 11.096 1.00 94.81 109 CYS A CA 1
ATOM 838 C C . CYS A 1 109 ? 2.951 2.473 11.314 1.00 94.81 109 CYS A C 1
ATOM 840 O O . CYS A 1 109 ? 3.785 2.617 10.422 1.00 94.81 109 CYS A O 1
ATOM 842 N N . ASN A 1 110 ? 3.216 1.809 12.443 1.00 93.44 110 ASN A N 1
ATOM 843 C CA . ASN A 1 110 ? 4.524 1.223 12.737 1.00 93.44 110 ASN A CA 1
ATOM 844 C C . ASN A 1 110 ? 4.887 0.111 11.742 1.00 93.44 110 ASN A C 1
ATOM 846 O O . ASN A 1 110 ? 5.981 0.133 11.183 1.00 93.44 110 ASN A O 1
ATOM 850 N N . LYS A 1 111 ? 3.959 -0.814 11.452 1.00 91.88 111 LYS A N 1
ATOM 851 C CA . LYS A 1 111 ? 4.162 -1.887 10.463 1.00 91.88 111 LYS A CA 1
ATOM 852 C C . LYS A 1 111 ? 4.442 -1.324 9.068 1.00 91.88 111 LYS A C 1
ATOM 854 O O . LYS A 1 111 ? 5.436 -1.681 8.449 1.00 91.88 111 LYS A O 1
ATOM 859 N N . LEU A 1 112 ? 3.619 -0.402 8.576 1.00 90.69 112 LEU A N 1
ATOM 860 C CA . LEU A 1 112 ? 3.788 0.183 7.241 1.00 90.69 112 LEU A CA 1
ATOM 861 C C . LEU A 1 112 ? 4.910 1.242 7.173 1.00 90.69 112 LEU A C 1
ATOM 863 O O . LEU A 1 112 ? 5.179 1.775 6.092 1.00 90.69 112 LEU A O 1
ATOM 867 N N . GLY A 1 113 ? 5.556 1.594 8.291 1.00 90.25 113 GLY A N 1
ATOM 868 C CA . GLY A 1 113 ? 6.513 2.704 8.373 1.00 90.25 113 GLY A CA 1
ATOM 869 C C . GLY A 1 113 ? 5.895 4.037 7.930 1.00 90.25 113 GLY A C 1
ATOM 870 O O . GLY A 1 113 ? 6.480 4.765 7.122 1.00 90.25 113 GLY A O 1
ATOM 871 N N . ALA A 1 114 ? 4.653 4.301 8.331 1.00 93.44 114 ALA A N 1
ATOM 872 C CA . ALA A 1 114 ? 3.881 5.477 7.954 1.00 93.44 114 ALA A CA 1
ATOM 873 C C . ALA A 1 114 ? 3.868 6.518 9.081 1.00 93.44 114 ALA A C 1
ATOM 875 O O . ALA A 1 114 ? 3.653 6.194 10.242 1.00 93.44 114 ALA A O 1
ATOM 876 N N . ALA A 1 115 ? 4.043 7.789 8.717 1.00 92.44 115 ALA A N 1
ATOM 877 C CA . ALA A 1 115 ? 4.097 8.897 9.676 1.00 92.44 115 ALA A CA 1
ATOM 878 C C . ALA A 1 115 ? 2.723 9.301 10.253 1.00 92.44 115 ALA A C 1
ATOM 880 O O . ALA A 1 115 ? 2.656 9.965 11.281 1.00 92.44 115 ALA A O 1
ATOM 881 N N . ASN A 1 116 ? 1.623 8.959 9.575 1.00 93.69 116 ASN A N 1
ATOM 882 C CA . ASN A 1 116 ? 0.257 9.249 10.014 1.00 93.69 11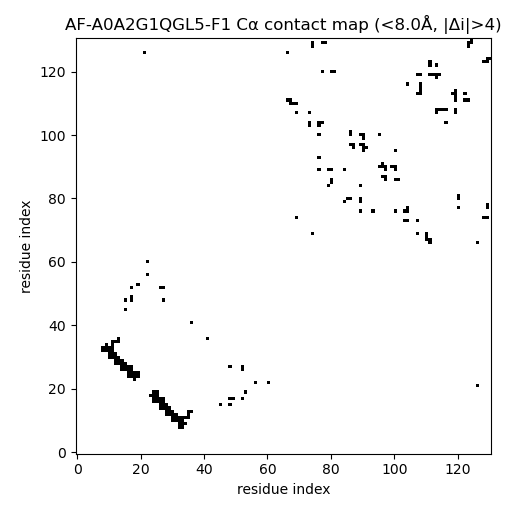6 ASN A CA 1
ATOM 883 C C . ASN A 1 116 ? -0.751 8.303 9.332 1.00 93.69 116 ASN A C 1
ATOM 885 O O . ASN A 1 116 ? -0.411 7.604 8.375 1.00 93.69 116 ASN A O 1
ATOM 889 N N . ARG A 1 117 ? -2.011 8.316 9.794 1.00 93.06 117 ARG A N 1
ATOM 890 C CA . ARG A 1 117 ? -3.082 7.435 9.288 1.00 93.06 117 ARG A CA 1
ATOM 891 C C . ARG A 1 117 ? -3.361 7.585 7.782 1.00 93.06 117 ARG A C 1
ATOM 893 O O . ARG A 1 117 ? -3.609 6.588 7.116 1.00 93.06 117 ARG A O 1
ATOM 900 N N . ILE A 1 118 ? -3.244 8.791 7.219 1.00 94.19 118 ILE A N 1
ATOM 901 C CA . ILE A 1 118 ? -3.459 9.039 5.779 1.00 94.19 118 ILE A CA 1
ATOM 902 C C . ILE A 1 118 ? -2.307 8.443 4.955 1.00 94.19 118 ILE A C 1
ATOM 904 O O . ILE A 1 118 ? -2.527 7.805 3.926 1.00 94.19 118 ILE A O 1
ATOM 908 N N . HIS A 1 119 ? -1.071 8.583 5.436 1.00 94.62 119 HIS A N 1
ATOM 909 C CA . HIS A 1 119 ? 0.109 7.950 4.850 1.00 94.62 119 HIS A CA 1
ATOM 910 C C . HIS A 1 119 ? 0.016 6.414 4.955 1.00 94.62 119 HIS A C 1
ATOM 912 O O . HIS A 1 119 ? 0.381 5.725 4.005 1.00 94.62 119 HIS A O 1
ATOM 918 N N . ALA A 1 120 ? -0.533 5.872 6.048 1.00 94.62 1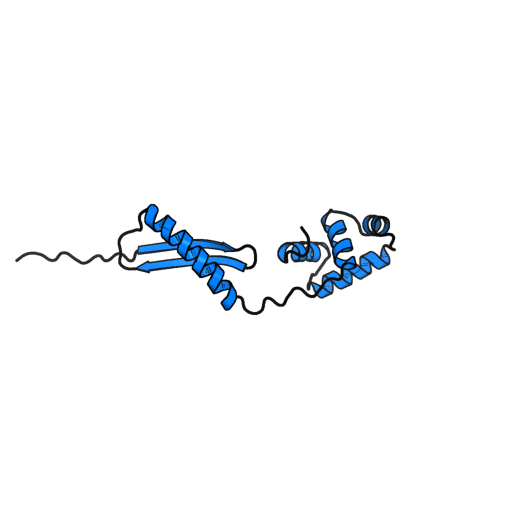20 ALA A N 1
ATOM 919 C CA . ALA A 1 120 ? -0.781 4.437 6.199 1.00 94.62 120 ALA A CA 1
ATOM 920 C C . ALA A 1 120 ? -1.791 3.916 5.162 1.00 94.62 120 ALA A C 1
ATOM 922 O O . ALA A 1 120 ? -1.471 2.978 4.436 1.00 94.62 120 ALA A O 1
ATOM 923 N N . VAL A 1 121 ? -2.945 4.581 5.010 1.00 95.12 121 VAL A N 1
ATOM 924 C CA . VAL A 1 121 ? -3.939 4.287 3.957 1.00 95.12 121 VAL A CA 1
ATOM 925 C C . VAL A 1 121 ? -3.304 4.368 2.561 1.00 95.12 121 VAL A C 1
ATOM 927 O O . VAL A 1 121 ? -3.387 3.424 1.780 1.00 95.12 121 VAL A O 1
ATOM 930 N N . THR A 1 122 ? -2.572 5.448 2.266 1.00 93.62 122 THR A N 1
ATOM 931 C CA . THR A 1 122 ? -1.893 5.643 0.968 1.00 93.62 122 THR A CA 1
ATOM 932 C C . THR A 1 122 ? -0.870 4.541 0.674 1.00 93.62 122 THR A C 1
ATOM 934 O O . THR A 1 122 ? -0.726 4.114 -0.472 1.00 93.62 122 THR A O 1
ATOM 937 N N . LYS A 1 123 ? -0.139 4.068 1.692 1.00 90.31 123 LYS A N 1
ATOM 938 C CA . LYS A 1 123 ? 0.782 2.932 1.557 1.00 90.31 123 LYS A CA 1
ATOM 939 C C . LYS A 1 123 ? 0.035 1.619 1.346 1.00 90.31 123 LYS A C 1
ATOM 941 O O . LYS A 1 123 ? 0.440 0.862 0.474 1.00 90.31 123 LYS A O 1
ATOM 946 N N . ALA A 1 124 ? -1.043 1.366 2.083 1.00 90.75 124 ALA A N 1
ATOM 947 C CA . ALA A 1 124 ? -1.830 0.144 1.953 1.00 90.75 124 ALA A CA 1
ATOM 948 C C . ALA A 1 124 ? -2.444 -0.015 0.550 1.00 90.75 124 ALA A C 1
ATOM 950 O O . ALA A 1 124 ? -2.314 -1.093 -0.027 1.00 90.75 124 ALA A O 1
ATOM 951 N N . PHE A 1 125 ? -2.967 1.065 -0.048 1.00 89.69 125 PHE A N 1
ATOM 952 C CA . PHE A 1 125 ? -3.379 1.083 -1.461 1.00 89.69 125 PHE A CA 1
ATOM 953 C C . PHE A 1 125 ? -2.219 0.760 -2.416 1.00 89.69 125 PHE A C 1
ATOM 955 O O . PHE A 1 125 ? -2.334 -0.103 -3.280 1.00 89.69 125 PHE A O 1
ATOM 962 N N . ARG A 1 126 ? -1.056 1.411 -2.254 1.00 84.56 126 ARG A N 1
ATOM 963 C CA . ARG A 1 126 ? 0.130 1.160 -3.106 1.00 84.56 126 ARG A CA 1
ATOM 964 C C . ARG A 1 126 ? 0.676 -0.265 -2.997 1.00 84.56 126 ARG A C 1
ATOM 966 O O . ARG A 1 126 ? 1.365 -0.714 -3.908 1.00 84.56 126 ARG A O 1
ATOM 973 N N . LEU A 1 127 ? 0.413 -0.935 -1.879 1.00 84.19 127 LEU A N 1
ATOM 974 C CA . LEU A 1 127 ? 0.832 -2.305 -1.591 1.00 84.19 127 LEU A CA 1
ATOM 975 C C . LEU A 1 127 ? -0.245 -3.346 -1.952 1.00 84.19 127 LEU A C 1
ATOM 977 O O . LEU A 1 127 ? 0.032 -4.536 -1.831 1.00 84.19 127 LEU A O 1
ATOM 981 N N . GLY A 1 128 ? -1.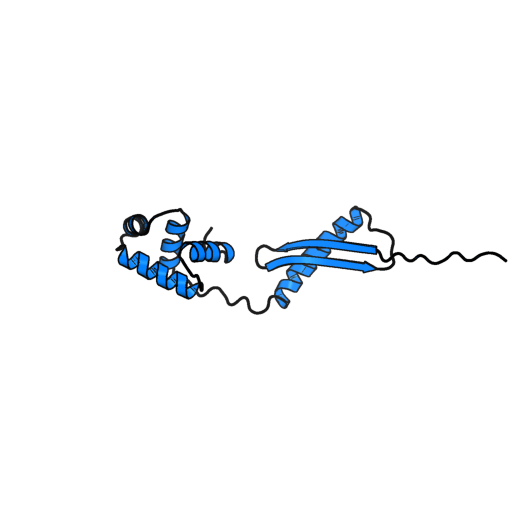443 -2.926 -2.387 1.00 84.31 128 GLY A N 1
ATOM 982 C CA . GLY A 1 128 ? -2.563 -3.825 -2.694 1.00 84.31 128 GLY A CA 1
ATOM 983 C C . GLY A 1 128 ? -3.105 -4.571 -1.469 1.00 84.31 128 GLY A C 1
ATOM 984 O O . GLY A 1 128 ? -3.461 -5.740 -1.571 1.00 84.31 128 GLY A O 1
ATOM 985 N N . ILE A 1 129 ? -3.087 -3.930 -0.293 1.00 88.62 129 ILE A N 1
ATOM 986 C CA . ILE A 1 129 ? -3.621 -4.495 0.963 1.00 88.62 129 ILE A CA 1
ATOM 987 C C . ILE A 1 129 ? -5.114 -4.159 1.129 1.00 88.62 129 ILE A C 1
ATOM 989 O O . ILE A 1 129 ? -5.842 -4.888 1.800 1.00 88.62 129 ILE A O 1
ATOM 993 N N . ILE A 1 130 ? -5.544 -3.041 0.540 1.00 87.94 130 ILE A N 1
ATOM 994 C CA . ILE A 1 130 ? -6.918 -2.531 0.499 1.00 87.94 130 ILE A CA 1
ATOM 995 C C . ILE A 1 130 ? -7.178 -1.940 -0.894 1.00 87.94 130 ILE A C 1
ATOM 997 O O . ILE A 1 130 ? -6.234 -1.442 -1.517 1.00 87.94 130 ILE A O 1
ATOM 1001 N N . ASP A 1 131 ? -8.440 -1.977 -1.321 1.00 80.94 131 ASP A N 1
ATOM 1002 C CA . ASP A 1 131 ? -8.954 -1.541 -2.630 1.00 80.94 131 ASP A CA 1
ATOM 1003 C C . ASP A 1 131 ? -10.055 -0.472 -2.478 1.00 80.94 131 ASP A C 1
ATOM 1005 O O . ASP A 1 131 ? -10.701 -0.445 -1.401 1.00 80.94 131 ASP A O 1
#

Solvent-accessible surface area (backbone atoms only — not comparable to full-atom values): 8016 Å² total; per-residue (Å²): 139,84,81,87,82,76,82,81,67,53,78,34,72,51,76,42,83,41,81,40,96,92,77,50,79,52,67,49,72,52,75,45,76,48,80,80,78,52,72,71,53,49,55,55,48,46,58,51,46,51,55,51,46,68,51,47,48,80,76,62,63,74,78,75,70,72,76,63,84,72,50,72,68,48,46,56,55,46,50,42,45,65,73,67,41,49,55,60,56,45,10,64,76,69,76,51,51,44,67,56,44,51,50,43,50,52,54,47,15,63,56,69,73,26,96,41,73,66,50,28,45,57,47,32,48,78,69,68,73,49,134

pLDDT: mean 81.07, std 16.08, range [35.19, 97.44]